Protein AF-A0A6J2KQ66-F1 (afdb_monomer)

Stru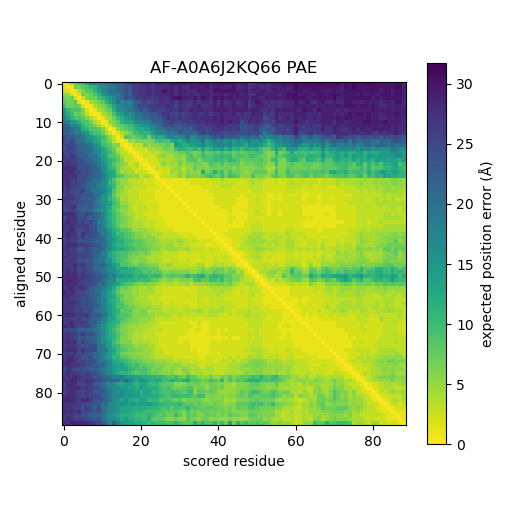cture (mmCIF, N/CA/C/O backbone):
data_AF-A0A6J2KQ66-F1
#
_entry.id   AF-A0A6J2KQ66-F1
#
loop_
_atom_site.group_PDB
_atom_site.id
_atom_site.type_symbol
_atom_site.label_atom_id
_atom_site.label_alt_id
_atom_site.label_comp_id
_atom_site.label_asym_id
_atom_site.label_entity_id
_atom_site.label_seq_id
_atom_site.pdbx_PDB_ins_code
_atom_site.Cartn_x
_atom_site.Cartn_y
_atom_site.Cartn_z
_atom_site.occupancy
_atom_site.B_iso_or_equiv
_atom_site.auth_seq_id
_atom_site.auth_comp_id
_atom_site.auth_asym_id
_atom_site.auth_atom_id
_atom_site.pdbx_PDB_model_num
ATOM 1 N N . MET A 1 1 ? 16.990 -21.565 -67.089 1.00 42.78 1 MET A N 1
ATOM 2 C CA . MET A 1 1 ? 17.338 -20.407 -66.238 1.00 42.78 1 MET A CA 1
ATOM 3 C C . MET A 1 1 ? 16.121 -20.076 -65.390 1.00 42.78 1 MET A C 1
ATOM 5 O O . MET A 1 1 ? 15.155 -19.563 -65.931 1.00 42.78 1 MET A O 1
ATOM 9 N N . ILE A 1 2 ? 16.111 -20.469 -64.115 1.00 51.19 2 ILE A N 1
ATOM 10 C CA . ILE A 1 2 ? 14.983 -20.234 -63.197 1.00 51.19 2 ILE A CA 1
ATOM 11 C C . ILE A 1 2 ? 15.475 -19.229 -62.146 1.00 51.19 2 ILE A C 1
ATOM 13 O O . ILE A 1 2 ? 16.449 -19.546 -61.461 1.00 51.19 2 ILE A O 1
ATOM 17 N N . PRO A 1 3 ? 14.886 -18.026 -62.018 1.00 55.19 3 PRO A N 1
ATOM 18 C CA . PRO A 1 3 ? 15.288 -17.089 -60.983 1.00 55.19 3 PRO A CA 1
ATOM 19 C C . PRO A 1 3 ? 14.673 -17.538 -59.654 1.00 55.19 3 PRO A C 1
ATOM 21 O O . PRO A 1 3 ? 13.465 -17.478 -59.441 1.00 55.19 3 PRO A O 1
ATOM 24 N N . ILE A 1 4 ? 15.525 -18.037 -58.767 1.00 50.91 4 ILE A N 1
ATOM 25 C CA . ILE A 1 4 ? 15.192 -18.373 -57.383 1.00 50.91 4 ILE A CA 1
ATOM 26 C C . ILE A 1 4 ? 15.086 -17.075 -56.577 1.00 50.91 4 ILE A C 1
ATOM 28 O O . ILE A 1 4 ? 16.085 -16.503 -56.146 1.00 50.91 4 ILE A O 1
ATOM 32 N N . CYS A 1 5 ? 13.859 -16.595 -56.381 1.00 60.31 5 CYS A N 1
ATOM 33 C CA . CYS A 1 5 ? 13.557 -15.492 -55.476 1.00 60.31 5 CYS A CA 1
ATOM 34 C C . CYS A 1 5 ? 13.691 -15.995 -54.030 1.00 60.31 5 CYS A C 1
ATOM 36 O O . CYS A 1 5 ? 12.743 -16.548 -53.469 1.00 60.31 5 CYS A O 1
ATOM 38 N N . ILE A 1 6 ? 14.861 -15.820 -53.413 1.00 57.12 6 ILE A N 1
ATOM 39 C CA . ILE A 1 6 ? 15.042 -16.069 -51.978 1.00 57.12 6 ILE A CA 1
ATOM 40 C C . ILE A 1 6 ? 14.286 -14.968 -51.226 1.00 57.12 6 ILE A C 1
ATOM 42 O O . ILE A 1 6 ? 14.783 -13.863 -51.013 1.00 57.12 6 ILE A O 1
ATOM 46 N N . ARG A 1 7 ? 13.032 -15.252 -50.867 1.00 59.94 7 ARG A N 1
ATOM 47 C CA . ARG A 1 7 ? 12.231 -14.408 -49.982 1.00 59.94 7 ARG A CA 1
ATOM 48 C C . ARG A 1 7 ? 12.858 -14.481 -48.592 1.00 59.94 7 ARG A C 1
ATOM 50 O O . ARG A 1 7 ? 12.742 -15.504 -47.924 1.00 59.94 7 ARG A O 1
ATOM 57 N N . ALA A 1 8 ? 13.539 -13.414 -48.180 1.00 63.25 8 ALA A N 1
ATOM 58 C CA . ALA A 1 8 ? 14.062 -13.288 -46.825 1.00 63.25 8 ALA A CA 1
ATOM 59 C C . ALA A 1 8 ? 12.934 -13.534 -45.800 1.00 63.25 8 ALA A C 1
ATOM 61 O O . ALA A 1 8 ? 11.801 -13.080 -46.024 1.00 63.25 8 ALA A O 1
ATOM 62 N N . PRO A 1 9 ? 13.202 -14.248 -44.692 1.00 56.75 9 PRO A N 1
ATOM 63 C CA . PRO A 1 9 ? 12.209 -14.426 -43.647 1.00 56.75 9 PRO A CA 1
ATOM 64 C C . PRO A 1 9 ? 11.841 -13.044 -43.103 1.00 56.75 9 PRO A C 1
ATOM 66 O O . PRO A 1 9 ? 12.714 -12.259 -42.730 1.00 56.75 9 PRO A O 1
ATOM 69 N N . ARG A 1 10 ? 10.541 -12.719 -43.083 1.00 57.03 10 ARG A N 1
ATOM 70 C CA . ARG A 1 10 ? 10.082 -11.536 -42.355 1.00 57.03 10 ARG A CA 1
ATOM 71 C C . ARG A 1 10 ? 10.484 -11.734 -40.899 1.00 57.03 10 ARG A C 1
ATOM 73 O O . ARG A 1 10 ? 10.022 -12.681 -40.269 1.00 57.03 10 ARG A O 1
ATOM 80 N N . SER A 1 11 ? 11.336 -10.848 -40.394 1.00 53.53 11 SER A N 1
ATOM 81 C CA . SER A 1 11 ? 11.611 -10.735 -38.968 1.00 53.53 11 SER A CA 1
ATOM 82 C C . SER A 1 11 ? 10.271 -10.545 -38.255 1.00 53.53 11 SER A C 1
ATOM 84 O O . SER A 1 11 ? 9.630 -9.504 -38.409 1.00 53.53 11 SER A O 1
ATOM 86 N N . ILE A 1 12 ? 9.800 -11.566 -37.533 1.00 59.72 12 ILE A N 1
ATOM 87 C CA . ILE A 1 12 ? 8.694 -11.424 -36.581 1.00 59.72 12 ILE A CA 1
ATOM 88 C C . ILE A 1 12 ? 9.295 -10.766 -35.342 1.00 59.72 12 ILE A C 1
ATOM 90 O O . ILE A 1 12 ? 9.486 -11.380 -34.299 1.00 59.72 12 ILE A O 1
ATOM 94 N N . GLN A 1 13 ? 9.683 -9.508 -35.496 1.00 58.69 13 GLN A N 1
ATOM 95 C CA . GLN A 1 13 ? 10.068 -8.661 -34.388 1.00 58.69 13 GLN A CA 1
ATOM 96 C C . GLN A 1 13 ? 8.787 -7.955 -33.968 1.00 58.69 13 GLN A C 1
ATOM 98 O O . GLN A 1 13 ? 8.447 -6.891 -34.480 1.00 58.69 13 GLN A O 1
ATOM 103 N N . GLY A 1 14 ? 8.008 -8.617 -33.107 1.00 59.88 14 GLY A N 1
ATOM 104 C CA . GLY A 1 14 ? 6.960 -7.922 -32.368 1.00 59.88 14 GLY A CA 1
ATOM 105 C C . GLY A 1 14 ? 7.599 -6.713 -31.691 1.00 59.88 14 GLY A C 1
ATOM 106 O O . GLY A 1 14 ? 8.660 -6.851 -31.077 1.00 59.88 14 GLY A O 1
ATOM 107 N N . SER A 1 15 ? 7.019 -5.527 -31.880 1.00 66.38 15 SER A N 1
ATOM 108 C CA . SER A 1 15 ? 7.587 -4.302 -31.329 1.00 66.38 15 SER A CA 1
ATOM 109 C C . SER A 1 15 ? 7.589 -4.409 -29.806 1.00 66.38 15 SER A C 1
ATOM 111 O O . SER A 1 15 ? 6.552 -4.512 -29.149 1.00 66.38 15 SER A O 1
ATOM 113 N N . THR A 1 16 ? 8.785 -4.401 -29.228 1.00 68.62 16 THR A N 1
ATOM 114 C CA . THR A 1 16 ? 8.998 -4.338 -27.779 1.00 68.62 16 THR A CA 1
ATOM 115 C C . THR A 1 16 ? 8.358 -3.089 -27.166 1.00 68.62 16 THR A C 1
ATOM 117 O O . THR A 1 16 ? 8.058 -3.063 -25.970 1.00 68.62 16 THR A O 1
ATOM 120 N N . ASP A 1 17 ? 8.099 -2.066 -27.980 1.00 68.81 17 ASP A N 1
ATOM 121 C CA . ASP A 1 17 ? 7.503 -0.802 -27.560 1.00 68.81 17 ASP A CA 1
ATOM 122 C C . ASP A 1 17 ? 6.025 -0.969 -27.184 1.00 68.81 17 ASP A C 1
ATOM 124 O O . ASP A 1 17 ? 5.568 -0.352 -26.218 1.00 68.81 17 ASP A O 1
ATOM 128 N N . ASP A 1 18 ? 5.296 -1.855 -27.873 1.00 72.38 18 ASP A N 1
ATOM 129 C CA . ASP A 1 18 ? 3.894 -2.165 -27.573 1.00 72.38 18 ASP A CA 1
ATOM 130 C C . ASP A 1 18 ? 3.756 -2.853 -26.210 1.00 72.38 18 ASP A C 1
ATOM 132 O O . ASP A 1 18 ? 2.956 -2.434 -25.369 1.00 72.38 18 ASP A O 1
ATOM 136 N N . VAL A 1 19 ? 4.610 -3.847 -25.936 1.00 76.62 19 VAL A N 1
ATOM 137 C CA . VAL A 1 19 ? 4.660 -4.540 -24.636 1.00 76.62 19 VAL A CA 1
ATOM 138 C C . VAL A 1 19 ? 4.990 -3.556 -23.514 1.00 76.62 19 VAL A C 1
ATOM 140 O O . VAL A 1 19 ? 4.374 -3.582 -22.445 1.00 76.62 19 VAL A O 1
ATOM 143 N N . THR A 1 20 ? 5.928 -2.643 -23.761 1.00 76.31 20 THR A N 1
ATOM 144 C CA . THR A 1 20 ? 6.350 -1.644 -22.773 1.00 76.31 20 THR A CA 1
ATOM 145 C C . THR A 1 20 ? 5.239 -0.627 -22.494 1.00 76.31 20 THR A C 1
ATOM 147 O O . THR A 1 20 ? 4.980 -0.295 -21.333 1.00 76.31 20 THR A O 1
ATOM 150 N N . ARG A 1 21 ? 4.517 -0.170 -23.528 1.00 77.25 21 ARG A N 1
ATOM 151 C CA . ARG A 1 21 ? 3.335 0.698 -23.378 1.00 77.25 21 ARG A CA 1
ATOM 152 C C . ARG A 1 21 ? 2.214 0.012 -22.612 1.00 77.25 21 ARG A C 1
ATOM 154 O O . ARG A 1 21 ? 1.659 0.613 -21.692 1.00 77.25 21 ARG A O 1
ATOM 161 N N . GLN A 1 22 ? 1.905 -1.234 -22.957 1.00 80.19 22 GLN A N 1
ATOM 162 C CA . GLN A 1 22 ? 0.861 -2.000 -22.285 1.00 80.19 22 GLN A CA 1
ATOM 163 C C . GLN A 1 22 ? 1.210 -2.231 -20.810 1.00 80.19 22 GLN A C 1
ATOM 165 O O . GLN A 1 22 ? 0.372 -2.024 -19.936 1.00 80.19 22 GLN A O 1
ATOM 170 N N . THR A 1 23 ? 2.471 -2.551 -20.514 1.00 77.00 23 THR A N 1
ATOM 171 C CA . THR A 1 23 ? 2.964 -2.687 -19.136 1.00 77.00 23 THR A CA 1
ATOM 172 C C . THR A 1 23 ? 2.816 -1.378 -18.361 1.00 77.00 23 THR A C 1
ATOM 174 O O . THR A 1 23 ? 2.307 -1.376 -17.242 1.00 77.00 23 THR A O 1
ATOM 177 N N . ARG A 1 24 ? 3.187 -0.240 -18.963 1.00 77.88 24 ARG A N 1
ATOM 178 C CA . ARG A 1 24 ? 3.030 1.083 -18.338 1.00 77.88 24 ARG A CA 1
ATOM 179 C C . ARG A 1 24 ? 1.563 1.418 -18.055 1.00 77.88 24 ARG A C 1
ATOM 181 O O . ARG A 1 24 ? 1.268 1.943 -16.986 1.00 77.88 24 ARG A O 1
ATOM 188 N N . SER A 1 25 ? 0.658 1.068 -18.968 1.00 86.00 25 SER A N 1
ATOM 189 C CA . SER A 1 25 ? -0.789 1.247 -18.795 1.00 86.00 25 SER A CA 1
ATOM 190 C C . SER A 1 25 ? -1.343 0.401 -17.644 1.00 86.00 25 SER A C 1
ATOM 192 O O . SER A 1 25 ? -2.077 0.915 -16.804 1.00 86.00 25 SER A O 1
ATOM 194 N N . ILE A 1 26 ? -0.930 -0.864 -17.535 1.00 90.12 26 ILE A N 1
ATOM 195 C CA . ILE A 1 26 ? -1.339 -1.751 -16.437 1.00 90.12 26 ILE A CA 1
ATOM 196 C C . ILE A 1 26 ? -0.861 -1.207 -15.083 1.00 90.12 26 ILE A C 1
ATOM 198 O O . ILE A 1 26 ? -1.625 -1.183 -14.118 1.00 90.12 26 ILE A O 1
ATOM 202 N N . LEU A 1 27 ? 0.385 -0.727 -15.009 1.00 90.56 27 LEU A N 1
ATOM 203 C CA . LEU A 1 27 ? 0.924 -0.127 -13.787 1.00 90.56 27 LEU A CA 1
ATOM 204 C C . LEU A 1 27 ? 0.142 1.119 -13.361 1.00 90.56 27 LEU A C 1
ATOM 206 O O . LEU A 1 27 ? -0.095 1.296 -12.167 1.00 90.56 27 LEU A O 1
ATOM 210 N N . GLN A 1 28 ? -0.283 1.958 -14.310 1.00 91.44 28 GLN A N 1
ATOM 211 C CA . GLN A 1 28 ? -1.132 3.116 -14.019 1.00 91.44 28 GLN A CA 1
ATOM 212 C C . GLN A 1 28 ? -2.484 2.687 -13.447 1.00 91.44 28 GLN A C 1
ATOM 214 O O . GLN A 1 28 ? -2.858 3.171 -12.385 1.00 91.44 28 GLN A O 1
ATOM 219 N N . ILE A 1 29 ? -3.150 1.703 -14.061 1.00 93.81 29 ILE A N 1
ATOM 220 C CA . ILE A 1 29 ? -4.444 1.190 -13.581 1.00 93.81 29 ILE A CA 1
ATOM 221 C C . ILE A 1 29 ? -4.344 0.708 -12.129 1.00 93.81 29 ILE A C 1
ATOM 223 O O . ILE A 1 29 ? -5.158 1.094 -11.292 1.00 93.81 29 ILE A O 1
ATOM 227 N N . TYR A 1 30 ? -3.334 -0.104 -11.804 1.00 95.31 30 TYR A N 1
ATOM 228 C CA . TYR A 1 30 ? -3.159 -0.589 -10.433 1.00 95.31 30 TYR A CA 1
ATOM 229 C C . TYR A 1 30 ? -2.762 0.516 -9.452 1.00 95.31 30 TYR A C 1
ATOM 231 O O . TYR A 1 30 ? -3.148 0.464 -8.285 1.00 95.31 30 TYR A O 1
ATOM 239 N N . THR A 1 31 ? -2.015 1.519 -9.912 1.00 95.31 31 THR A N 1
ATOM 240 C CA . THR A 1 31 ? -1.638 2.674 -9.090 1.00 95.31 31 THR A CA 1
ATOM 241 C C . THR A 1 31 ? -2.864 3.516 -8.746 1.00 95.31 31 THR A C 1
ATOM 243 O O . THR A 1 31 ? -3.075 3.844 -7.578 1.00 95.31 31 THR A O 1
ATOM 246 N N . ASP A 1 32 ? -3.709 3.807 -9.732 1.00 95.69 32 ASP A N 1
ATOM 247 C CA . ASP A 1 32 ? -4.933 4.587 -9.548 1.00 95.69 32 ASP A CA 1
ATOM 248 C C . ASP A 1 32 ? -5.948 3.828 -8.687 1.00 95.69 32 ASP A C 1
ATOM 250 O O . ASP A 1 32 ? -6.522 4.390 -7.752 1.00 95.69 32 ASP A O 1
ATOM 254 N N . TRP A 1 33 ? -6.100 2.522 -8.928 1.00 96.81 33 TRP A N 1
ATOM 255 C CA . TRP A 1 33 ? -6.934 1.645 -8.107 1.00 96.81 33 TRP A CA 1
ATOM 256 C C . TRP A 1 33 ? -6.476 1.629 -6.643 1.00 96.81 33 TRP A C 1
ATOM 258 O O . TRP A 1 33 ? -7.291 1.799 -5.736 1.00 96.81 33 TRP A O 1
ATOM 268 N N . ALA A 1 34 ? -5.170 1.490 -6.392 1.00 96.94 34 ALA A N 1
ATOM 269 C CA . ALA A 1 34 ? -4.629 1.529 -5.037 1.00 96.94 34 ALA A CA 1
ATOM 270 C C . ALA A 1 34 ? -4.873 2.892 -4.375 1.00 96.94 34 ALA A C 1
ATOM 272 O O . ALA A 1 34 ? -5.335 2.947 -3.234 1.00 96.94 34 ALA A O 1
ATOM 273 N N . ASN A 1 35 ? -4.619 3.994 -5.088 1.00 96.56 35 ASN A N 1
ATOM 274 C CA . ASN A 1 35 ? -4.825 5.344 -4.564 1.00 96.56 35 ASN A CA 1
ATOM 275 C C . ASN A 1 35 ? -6.293 5.615 -4.200 1.00 96.56 35 ASN A C 1
ATOM 277 O O . ASN A 1 35 ? -6.546 6.165 -3.128 1.00 96.56 35 ASN A O 1
ATOM 281 N N . HIS A 1 36 ? -7.252 5.140 -5.001 1.00 96.94 36 HIS A N 1
ATOM 282 C CA . HIS A 1 36 ? -8.679 5.230 -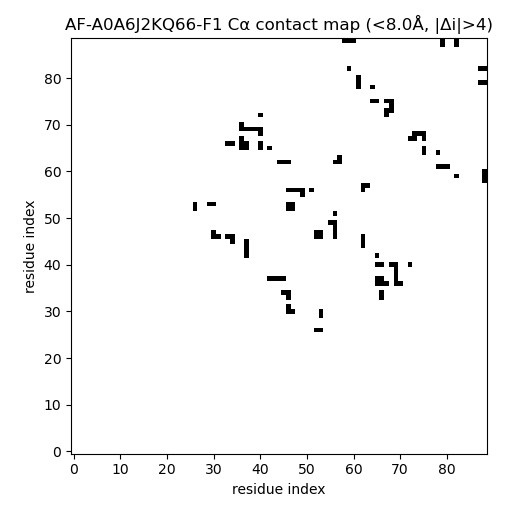4.679 1.00 96.94 36 HIS A CA 1
ATOM 283 C C . HIS A 1 36 ? -9.009 4.620 -3.303 1.00 96.94 36 HIS A C 1
ATOM 285 O O . HIS A 1 36 ? -9.679 5.239 -2.470 1.00 96.94 36 HIS A O 1
ATOM 291 N N . TYR A 1 37 ? -8.502 3.417 -3.020 1.00 96.94 37 TYR A N 1
ATOM 292 C CA . TYR A 1 37 ? -8.756 2.756 -1.737 1.00 96.94 37 TYR A CA 1
ATOM 293 C C . TYR A 1 37 ? -7.926 3.325 -0.584 1.00 96.94 37 TYR A C 1
ATOM 295 O O . TYR A 1 37 ? -8.412 3.362 0.547 1.00 96.94 37 TYR A O 1
ATOM 303 N N . LEU A 1 38 ? -6.721 3.837 -0.847 1.00 95.62 38 LEU A N 1
ATOM 304 C CA . LEU A 1 38 ? -5.918 4.545 0.155 1.00 95.62 38 LEU A CA 1
ATOM 305 C C . LEU A 1 38 ? -6.604 5.832 0.631 1.00 95.62 38 LEU A C 1
ATOM 307 O O . LEU A 1 38 ? -6.572 6.136 1.826 1.00 95.62 38 LEU A O 1
ATOM 311 N N . GLU A 1 39 ? -7.262 6.568 -0.266 1.00 94.81 39 GLU A N 1
ATOM 312 C CA . GLU A 1 39 ? -8.078 7.735 0.090 1.00 94.81 39 GLU A CA 1
ATOM 313 C C . GLU A 1 39 ? -9.278 7.341 0.948 1.00 94.81 39 GLU A C 1
ATOM 315 O O . GLU A 1 39 ? -9.507 7.932 2.008 1.00 94.81 39 GLU A O 1
ATOM 320 N N . ARG A 1 40 ? -9.989 6.279 0.551 1.00 92.56 40 ARG A N 1
ATOM 321 C CA . ARG A 1 40 ? -11.111 5.720 1.316 1.00 92.56 40 ARG A CA 1
ATOM 322 C C . ARG A 1 40 ? -10.692 5.271 2.721 1.00 92.56 40 ARG A C 1
ATOM 324 O O . ARG A 1 40 ? -11.415 5.529 3.682 1.00 92.56 40 ARG A O 1
ATOM 331 N N . ALA A 1 41 ? -9.514 4.663 2.860 1.00 91.44 41 ALA A N 1
ATOM 332 C CA . ALA A 1 41 ? -8.932 4.257 4.142 1.00 91.44 41 ALA A CA 1
ATOM 333 C C . ALA A 1 41 ? -8.374 5.430 4.974 1.00 9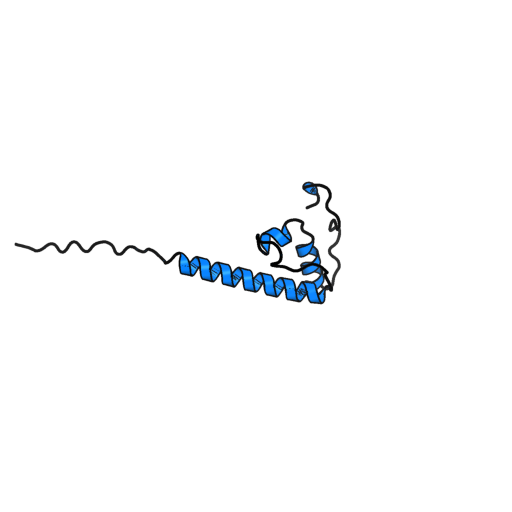1.44 41 ALA A C 1
ATOM 335 O O . ALA A 1 41 ? -7.919 5.221 6.100 1.00 91.44 41 ALA A O 1
ATOM 336 N N . ARG A 1 42 ? -8.376 6.661 4.434 1.00 90.50 42 ARG A N 1
ATOM 337 C CA . ARG A 1 42 ? -7.693 7.839 4.999 1.00 90.50 42 ARG A CA 1
ATOM 338 C C . ARG A 1 42 ? -6.205 7.583 5.272 1.00 90.50 42 ARG A C 1
ATOM 340 O O . ARG A 1 42 ? -5.638 8.115 6.230 1.00 90.50 42 ARG A O 1
ATOM 347 N N . SER A 1 43 ? -5.564 6.762 4.437 1.00 90.75 43 SER A N 1
ATOM 348 C CA . SER A 1 43 ? -4.134 6.490 4.550 1.00 90.75 43 SER A CA 1
ATOM 349 C C . SER A 1 43 ? -3.321 7.739 4.210 1.00 90.75 43 SER A C 1
ATOM 351 O O . SER A 1 43 ? -3.664 8.525 3.321 1.00 90.75 43 SER A O 1
ATOM 353 N N . ARG A 1 44 ? -2.201 7.902 4.919 1.00 8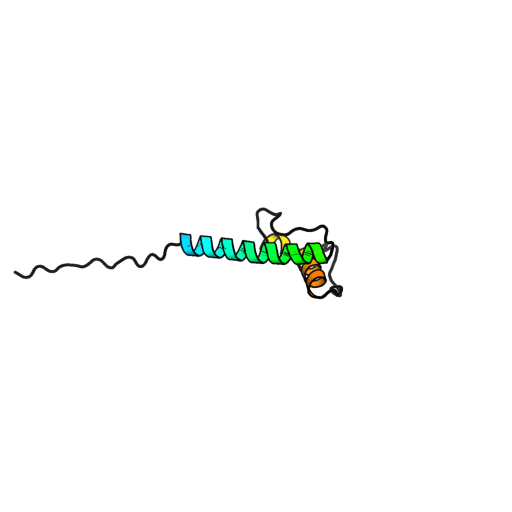8.75 44 ARG A N 1
ATOM 354 C CA . ARG A 1 44 ? -1.183 8.923 4.628 1.00 88.75 44 ARG A CA 1
ATOM 355 C C . ARG A 1 44 ? -0.249 8.507 3.486 1.00 88.75 44 ARG A C 1
ATOM 357 O O . ARG A 1 44 ? 0.532 9.332 3.027 1.00 88.75 44 ARG A O 1
ATOM 364 N N . ARG A 1 45 ? -0.295 7.240 3.056 1.00 90.69 45 ARG A N 1
ATOM 365 C CA . ARG A 1 45 ? 0.538 6.697 1.976 1.00 90.69 45 ARG A CA 1
ATOM 366 C C . ARG A 1 45 ? -0.114 6.931 0.616 1.00 90.69 45 ARG A C 1
ATOM 368 O O . ARG A 1 45 ? -1.336 7.048 0.516 1.00 90.69 45 ARG A O 1
ATOM 375 N N . ARG A 1 46 ? 0.709 6.992 -0.431 1.00 92.56 46 ARG A N 1
ATOM 376 C CA . ARG A 1 46 ? 0.281 7.089 -1.831 1.00 92.56 46 ARG A CA 1
ATOM 377 C C . ARG A 1 46 ? 1.131 6.167 -2.694 1.00 92.56 46 ARG A C 1
ATOM 379 O O . ARG A 1 46 ? 2.346 6.095 -2.503 1.00 92.56 46 ARG A O 1
ATOM 386 N N . ALA A 1 47 ? 0.473 5.475 -3.615 1.00 91.44 47 ALA A N 1
ATOM 387 C CA . ALA A 1 47 ? 1.122 4.638 -4.610 1.00 91.44 47 ALA A CA 1
ATOM 388 C C . ALA A 1 47 ? 1.671 5.494 -5.761 1.00 91.44 47 ALA A C 1
ATOM 390 O O . ALA A 1 47 ? 1.093 6.526 -6.105 1.00 91.44 47 ALA A O 1
ATOM 391 N N . GLY A 1 48 ? 2.772 5.049 -6.362 1.00 88.12 48 GLY A N 1
ATOM 392 C CA . GLY A 1 48 ? 3.492 5.745 -7.426 1.00 88.12 48 GLY A CA 1
ATOM 393 C C . GLY A 1 48 ? 4.450 6.830 -6.928 1.00 88.12 48 GLY A C 1
ATOM 394 O O . GLY A 1 48 ? 4.896 7.648 -7.728 1.00 88.12 48 GLY A O 1
ATOM 395 N N . THR A 1 49 ? 4.759 6.873 -5.626 1.00 79.56 49 THR A N 1
ATOM 396 C CA . THR A 1 49 ? 5.610 7.931 -5.048 1.00 79.56 49 THR A CA 1
ATOM 397 C C . THR A 1 49 ? 7.094 7.596 -5.083 1.00 79.56 49 THR A C 1
ATOM 399 O O . THR A 1 49 ? 7.920 8.505 -5.174 1.00 79.56 49 THR A O 1
ATOM 402 N N . THR A 1 50 ? 7.462 6.312 -5.046 1.00 75.06 50 THR A N 1
ATOM 403 C CA . THR A 1 50 ? 8.861 5.915 -5.214 1.00 75.06 50 THR A CA 1
ATOM 404 C C . THR A 1 50 ? 9.191 5.716 -6.690 1.00 75.06 50 THR A C 1
ATOM 406 O O . THR A 1 50 ? 8.391 5.205 -7.472 1.00 75.06 50 THR A O 1
ATOM 409 N N . GLY A 1 51 ? 10.423 6.049 -7.087 1.00 70.94 51 GLY A N 1
ATOM 410 C CA . GLY A 1 51 ? 10.908 5.815 -8.455 1.00 70.94 51 GLY A CA 1
ATOM 411 C C . GLY A 1 51 ? 10.928 4.337 -8.885 1.00 70.94 51 GLY A C 1
ATOM 412 O O . GLY A 1 51 ? 11.207 4.053 -10.043 1.00 70.94 51 GLY A O 1
ATOM 413 N N . GLY A 1 52 ? 10.635 3.396 -7.974 1.00 78.00 52 GLY A N 1
ATOM 414 C CA . GLY A 1 52 ? 10.461 1.970 -8.274 1.00 78.00 52 GLY A CA 1
ATOM 415 C C . GLY A 1 52 ? 9.015 1.553 -8.565 1.00 78.00 52 GLY A C 1
ATOM 416 O O . GLY A 1 52 ? 8.774 0.377 -8.830 1.00 78.00 52 GLY A O 1
ATOM 417 N N . GLY A 1 53 ? 8.065 2.491 -8.512 1.00 85.38 53 GLY A N 1
ATOM 418 C CA . GLY A 1 53 ? 6.651 2.250 -8.776 1.00 85.38 53 GLY A CA 1
ATOM 419 C C . GLY A 1 53 ?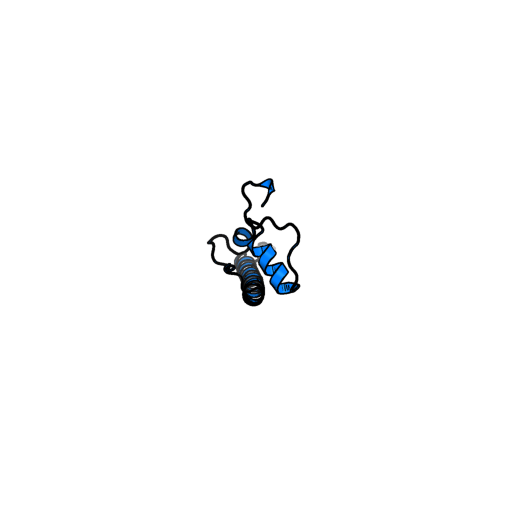 5.946 1.427 -7.696 1.00 85.38 53 GLY A C 1
ATOM 420 O O . GLY A 1 53 ? 6.498 1.121 -6.637 1.00 85.38 53 GLY A O 1
ATOM 421 N N . LEU A 1 54 ? 4.707 1.034 -8.003 1.00 89.19 54 LEU A N 1
ATOM 422 C CA . LEU A 1 54 ? 3.792 0.368 -7.071 1.00 89.19 54 LEU A CA 1
ATOM 423 C C . LEU A 1 54 ? 4.399 -0.868 -6.385 1.00 89.19 54 LEU A C 1
ATOM 425 O O . LEU A 1 54 ? 4.192 -1.070 -5.193 1.00 89.19 54 LEU A O 1
ATOM 429 N N . ALA A 1 55 ? 5.177 -1.678 -7.109 1.00 90.00 55 ALA A N 1
ATOM 430 C CA . ALA A 1 55 ? 5.810 -2.873 -6.547 1.00 90.00 55 ALA A CA 1
ATOM 431 C C . ALA A 1 55 ? 6.751 -2.536 -5.380 1.00 90.00 55 ALA A C 1
ATOM 433 O O . ALA A 1 55 ? 6.766 -3.235 -4.369 1.00 90.00 55 ALA A O 1
ATOM 434 N N . ARG A 1 56 ? 7.508 -1.441 -5.501 1.00 90.69 56 ARG A N 1
ATOM 435 C CA . ARG A 1 56 ? 8.418 -0.986 -4.450 1.00 90.69 56 ARG A CA 1
ATOM 436 C C . ARG A 1 56 ? 7.672 -0.317 -3.304 1.00 90.69 56 ARG A C 1
ATOM 438 O O . ARG A 1 56 ? 8.052 -0.515 -2.155 1.00 90.69 56 ARG A O 1
ATOM 445 N N . ASP A 1 57 ? 6.600 0.409 -3.604 1.00 91.75 57 ASP A N 1
ATOM 446 C CA . ASP A 1 57 ? 5.748 1.009 -2.573 1.00 91.75 57 ASP A CA 1
ATOM 447 C C . ASP A 1 57 ? 5.058 -0.051 -1.692 1.00 91.75 57 ASP A C 1
ATOM 449 O O . ASP A 1 57 ? 4.755 0.214 -0.530 1.00 91.75 57 ASP A O 1
ATOM 453 N N . CYS A 1 58 ? 4.839 -1.259 -2.224 1.00 91.38 58 CYS A N 1
ATOM 454 C CA . CYS A 1 58 ? 4.279 -2.402 -1.500 1.00 91.38 58 CYS A CA 1
ATOM 455 C C . CYS A 1 58 ? 5.318 -3.254 -0.750 1.00 91.38 58 CYS A C 1
ATOM 457 O O . CYS A 1 58 ? 4.925 -4.182 -0.047 1.00 91.38 58 CYS A O 1
ATOM 459 N N . ALA A 1 59 ? 6.619 -2.982 -0.889 1.00 89.94 59 ALA A N 1
ATOM 460 C CA . ALA A 1 59 ? 7.673 -3.888 -0.421 1.00 89.94 59 ALA A CA 1
ATOM 461 C C . ALA A 1 59 ? 7.750 -4.043 1.109 1.00 89.94 59 ALA A C 1
ATOM 463 O O . ALA A 1 59 ? 8.289 -5.034 1.584 1.00 89.94 59 ALA A O 1
ATOM 464 N N . ASP A 1 60 ? 7.239 -3.072 1.873 1.00 87.38 60 ASP A N 1
ATOM 465 C CA . ASP A 1 60 ? 7.169 -3.120 3.341 1.00 87.38 60 ASP A CA 1
ATOM 466 C C . ASP A 1 60 ? 5.839 -3.691 3.871 1.00 87.38 60 ASP A C 1
ATOM 468 O O . ASP A 1 60 ? 5.609 -3.682 5.080 1.00 87.38 60 ASP A O 1
ATOM 472 N N . GLY A 1 61 ? 4.929 -4.089 2.974 1.00 90.38 61 GLY A N 1
ATOM 473 C CA . GLY A 1 61 ? 3.595 -4.601 3.296 1.00 90.38 61 GLY A CA 1
ATOM 474 C C . GLY A 1 61 ? 2.616 -3.561 3.860 1.00 90.38 61 GLY A C 1
ATOM 475 O O . GLY A 1 61 ? 1.416 -3.829 3.960 1.00 90.38 61 GLY A O 1
ATOM 476 N N . LEU A 1 62 ? 3.067 -2.349 4.195 1.00 91.88 62 LEU A N 1
ATOM 477 C CA . LEU A 1 62 ? 2.253 -1.348 4.885 1.00 91.88 62 LEU A CA 1
ATOM 478 C C . LEU A 1 62 ? 1.276 -0.649 3.947 1.00 91.88 62 LEU A C 1
ATOM 480 O O . LEU A 1 62 ? 0.123 -0.431 4.320 1.00 91.88 62 LEU A O 1
ATOM 484 N N . LEU A 1 63 ? 1.721 -0.311 2.733 1.00 93.62 63 LEU A N 1
ATOM 485 C CA . LEU A 1 63 ? 0.820 0.236 1.719 1.00 93.62 63 LEU A CA 1
ATOM 486 C C . LEU A 1 63 ? -0.248 -0.793 1.332 1.00 93.62 63 LEU A C 1
ATOM 488 O O . LEU A 1 63 ? -1.424 -0.448 1.241 1.00 93.62 63 LEU A O 1
ATOM 492 N N . LEU A 1 64 ? 0.147 -2.062 1.183 1.00 93.81 64 LEU A N 1
ATOM 493 C CA . LEU A 1 64 ? -0.775 -3.153 0.876 1.00 93.81 64 LEU A CA 1
ATOM 494 C C . LEU A 1 64 ? -1.818 -3.342 1.985 1.00 93.81 64 LEU A C 1
ATOM 496 O O . LEU A 1 64 ? -3.003 -3.488 1.690 1.00 93.81 64 LEU A O 1
ATOM 500 N N . ALA A 1 65 ? -1.401 -3.287 3.253 1.00 94.25 65 ALA A N 1
ATOM 501 C CA . ALA A 1 65 ? -2.325 -3.364 4.377 1.00 94.25 65 ALA A CA 1
ATOM 502 C C . ALA A 1 65 ? -3.369 -2.239 4.322 1.00 94.25 65 ALA A C 1
ATOM 504 O O . ALA A 1 65 ? -4.559 -2.517 4.415 1.00 94.25 65 ALA A O 1
ATOM 505 N N . ASP A 1 66 ? -2.955 -0.988 4.103 1.00 94.44 66 ASP A N 1
ATOM 506 C CA . ASP A 1 66 ? -3.885 0.145 4.022 1.00 94.44 66 ASP A CA 1
ATOM 507 C C . ASP A 1 66 ? -4.857 0.032 2.832 1.00 94.44 66 ASP A C 1
ATOM 509 O O . ASP A 1 66 ? -6.036 0.365 2.968 1.00 94.44 66 ASP A O 1
ATOM 513 N N . VAL A 1 67 ? -4.396 -0.480 1.684 1.00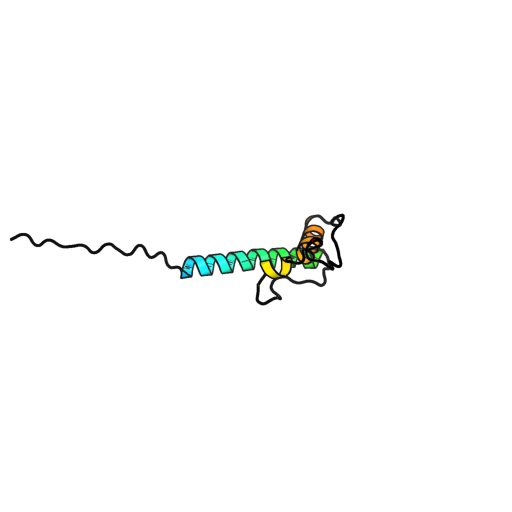 96.12 67 VAL A N 1
ATOM 514 C CA . VAL A 1 67 ? -5.263 -0.775 0.530 1.00 96.12 67 VAL A CA 1
ATOM 515 C C . VAL A 1 67 ? -6.315 -1.824 0.899 1.00 96.12 67 VAL A C 1
ATOM 517 O O . VAL A 1 67 ? -7.498 -1.614 0.639 1.00 96.12 67 VAL A O 1
ATOM 520 N N . LEU A 1 68 ? -5.921 -2.922 1.553 1.00 94.88 68 LEU A N 1
ATOM 521 C CA . LEU A 1 68 ? -6.852 -3.964 2.005 1.00 94.88 68 LEU A CA 1
ATOM 522 C C . LEU A 1 68 ? -7.890 -3.422 2.995 1.00 94.88 68 LEU A C 1
ATOM 524 O O . LEU A 1 68 ? -9.063 -3.791 2.907 1.00 94.88 68 LEU A O 1
ATOM 528 N N . GLU A 1 69 ? -7.496 -2.520 3.899 1.00 94.44 69 GLU A N 1
ATOM 529 C CA . GLU A 1 69 ? -8.444 -1.850 4.800 1.00 94.44 69 GLU A CA 1
ATOM 530 C C . GLU A 1 69 ? -9.428 -0.962 4.034 1.00 94.44 69 GLU A C 1
ATOM 532 O O . GLU A 1 69 ? -10.616 -0.945 4.353 1.00 94.44 69 GLU A O 1
ATOM 537 N N . GLY A 1 70 ? -8.968 -0.263 2.994 1.00 95.00 70 GLY A N 1
ATOM 538 C CA . GLY A 1 70 ? -9.833 0.529 2.120 1.00 95.00 70 GLY A CA 1
ATOM 539 C C . GLY A 1 70 ? -10.839 -0.323 1.345 1.00 95.00 70 GLY A C 1
ATOM 540 O O . GLY A 1 70 ? -12.009 0.054 1.242 1.00 95.00 70 GLY A O 1
ATOM 541 N N . VAL A 1 71 ? -10.393 -1.473 0.827 1.00 96.25 71 VAL A N 1
ATOM 542 C CA . VAL A 1 71 ? -11.211 -2.412 0.039 1.00 96.25 71 VAL A CA 1
ATOM 543 C C . VAL A 1 71 ? -12.259 -3.100 0.905 1.00 96.25 71 VAL A C 1
ATOM 545 O O . VAL A 1 71 ? -13.433 -3.140 0.547 1.00 96.25 71 VAL A O 1
ATOM 548 N N . THR A 1 72 ? -11.840 -3.643 2.046 1.00 94.38 72 THR A N 1
ATOM 549 C CA . THR A 1 72 ? -12.708 -4.463 2.903 1.00 94.38 72 THR A CA 1
ATOM 550 C C . THR A 1 72 ? -13.504 -3.639 3.911 1.00 94.38 72 THR A C 1
ATOM 552 O O . THR A 1 72 ? -14.513 -4.111 4.425 1.00 94.38 72 THR A O 1
ATOM 555 N N . GLY A 1 73 ? -13.052 -2.423 4.232 1.00 92.00 73 GLY A N 1
ATOM 556 C CA . GLY A 1 73 ? -13.560 -1.649 5.365 1.00 92.00 73 GLY A CA 1
ATOM 557 C C . GLY A 1 73 ? -13.190 -2.242 6.732 1.00 92.00 73 GLY A C 1
ATOM 558 O O . GLY A 1 73 ? -13.649 -1.738 7.755 1.00 92.00 73 GLY A O 1
ATOM 559 N N . LEU A 1 74 ? -12.374 -3.300 6.768 1.00 91.94 74 LEU A N 1
ATOM 560 C CA . LEU A 1 74 ? -11.961 -4.007 7.977 1.00 91.94 74 LEU A CA 1
ATOM 561 C C . LEU A 1 74 ? -10.483 -3.757 8.258 1.00 91.94 74 LEU A C 1
ATOM 563 O O . LEU A 1 74 ? -9.695 -3.522 7.349 1.00 91.94 74 LEU A O 1
ATOM 567 N N . LYS A 1 75 ? -10.084 -3.840 9.529 1.00 89.38 75 LYS A N 1
ATOM 568 C CA . LYS A 1 75 ? -8.669 -3.759 9.904 1.00 89.38 75 LYS A CA 1
ATOM 569 C C . LYS A 1 75 ? -7.937 -5.043 9.535 1.00 89.38 75 LYS A C 1
ATOM 571 O O . LYS A 1 75 ? -8.424 -6.125 9.851 1.00 89.38 75 LYS A O 1
ATOM 576 N N . VAL A 1 76 ? -6.750 -4.920 8.934 1.00 87.88 76 VAL A N 1
ATOM 577 C CA . VAL A 1 76 ? -5.904 -6.082 8.620 1.00 87.88 76 VAL A CA 1
ATOM 578 C C . VAL A 1 76 ? -5.323 -6.631 9.929 1.00 87.88 76 VAL A C 1
ATOM 580 O O . VAL A 1 76 ? -4.532 -5.940 10.584 1.00 87.88 76 VAL A O 1
ATOM 583 N N . PRO A 1 77 ? -5.690 -7.856 10.351 1.00 83.75 77 PRO A N 1
ATOM 584 C CA . PRO A 1 77 ? -5.197 -8.424 11.597 1.00 83.75 77 PRO A CA 1
ATOM 585 C C . PRO A 1 77 ? -3.695 -8.697 11.514 1.00 83.75 77 PRO A C 1
ATOM 587 O O . PRO A 1 77 ? -3.191 -9.109 10.474 1.00 83.75 77 PRO A O 1
ATOM 5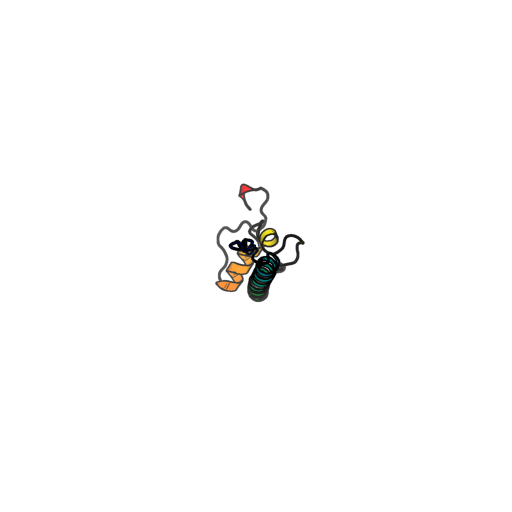90 N N . ARG A 1 78 ? -2.984 -8.523 12.634 1.00 80.00 78 ARG A N 1
ATOM 591 C CA . ARG A 1 78 ? -1.554 -8.872 12.786 1.00 80.00 78 ARG A CA 1
ATOM 592 C C . ARG A 1 78 ? -0.587 -8.170 11.819 1.00 80.00 78 ARG A C 1
ATOM 594 O O . ARG A 1 78 ? 0.585 -8.527 11.794 1.00 80.00 78 ARG A O 1
ATOM 601 N N . ALA A 1 79 ? -1.021 -7.147 11.083 1.00 82.38 79 ALA A N 1
ATOM 602 C CA . ALA A 1 79 ? -0.115 -6.348 10.267 1.00 82.38 79 ALA A CA 1
ATOM 603 C C . ALA A 1 79 ? 0.904 -5.616 11.159 1.00 82.38 79 ALA A C 1
ATOM 605 O O . ALA A 1 79 ? 0.535 -4.821 12.034 1.00 82.38 79 ALA A O 1
ATOM 606 N N . HIS A 1 80 ? 2.195 -5.851 10.927 1.00 83.56 80 HIS A N 1
ATOM 607 C CA . HIS A 1 80 ? 3.263 -5.135 11.614 1.00 83.56 80 HIS A CA 1
ATOM 608 C C . HIS A 1 80 ? 3.314 -3.689 11.125 1.00 83.56 80 HIS A C 1
ATOM 610 O O . HIS A 1 80 ? 4.004 -3.379 10.171 1.00 83.56 80 HIS A O 1
ATOM 616 N N . ARG A 1 81 ? 2.629 -2.765 11.811 1.00 84.94 81 ARG A N 1
ATOM 617 C CA . ARG A 1 81 ? 2.569 -1.333 11.432 1.00 84.94 81 ARG A CA 1
ATOM 618 C C . ARG A 1 81 ? 3.918 -0.595 11.474 1.00 84.94 81 ARG A C 1
ATOM 620 O O . ARG A 1 81 ? 4.008 0.543 11.017 1.00 84.94 81 ARG A O 1
ATOM 627 N N . LYS A 1 82 ? 4.940 -1.219 12.062 1.00 84.25 82 LYS A N 1
ATOM 628 C CA . LYS A 1 82 ? 6.327 -0.745 12.139 1.00 84.25 82 LYS A CA 1
ATOM 629 C C . LYS A 1 82 ? 7.267 -1.953 12.002 1.00 84.25 82 LYS A C 1
ATOM 631 O O . LYS A 1 82 ? 7.753 -2.432 13.030 1.00 84.25 82 LYS A O 1
ATOM 636 N N . PRO A 1 83 ? 7.471 -2.485 10.787 1.00 83.31 83 PRO A N 1
ATOM 637 C CA . PRO A 1 83 ? 8.397 -3.587 10.573 1.00 83.31 83 PRO A CA 1
ATOM 638 C C . PRO A 1 83 ? 9.817 -3.112 10.905 1.00 83.31 83 PRO A C 1
ATOM 640 O O . PRO A 1 83 ? 10.232 -2.026 10.501 1.00 83.31 83 PRO A O 1
ATOM 643 N N . ARG A 1 84 ? 10.536 -3.881 11.726 1.00 86.62 84 ARG A N 1
ATOM 644 C CA . ARG A 1 84 ? 11.898 -3.574 12.202 1.00 86.62 84 ARG A CA 1
ATOM 645 C C . ARG A 1 84 ? 12.946 -4.526 11.645 1.00 86.62 84 ARG A C 1
ATOM 647 O O . ARG A 1 84 ? 14.133 -4.227 11.723 1.00 86.62 84 ARG A O 1
ATOM 654 N N . ASN A 1 85 ? 12.522 -5.671 11.123 1.00 87.88 85 ASN A N 1
ATOM 655 C CA . ASN A 1 85 ? 13.393 -6.647 10.493 1.00 87.88 85 ASN A CA 1
ATOM 656 C C . ASN A 1 85 ? 12.747 -7.177 9.197 1.00 87.88 85 ASN A C 1
ATOM 658 O O . ASN A 1 85 ? 11.535 -7.036 9.021 1.00 87.88 85 ASN A O 1
ATOM 662 N N . PRO A 1 86 ? 13.526 -7.807 8.300 1.00 85.19 86 PRO A N 1
ATOM 663 C CA . PRO A 1 86 ? 13.000 -8.342 7.042 1.00 85.19 86 PRO A CA 1
ATOM 664 C C . PRO A 1 86 ? 11.940 -9.437 7.211 1.00 85.19 86 PRO A C 1
ATOM 666 O O . PRO A 1 86 ? 11.171 -9.680 6.298 1.00 85.19 86 PRO A O 1
ATOM 669 N N . GLN A 1 87 ? 11.889 -10.101 8.370 1.00 87.06 87 GLN A N 1
ATOM 670 C CA . GLN A 1 87 ? 10.882 -11.127 8.671 1.00 87.06 87 GLN A CA 1
ATOM 671 C C . GLN A 1 87 ? 9.503 -10.524 8.990 1.00 87.06 87 GLN A C 1
ATOM 673 O O . GLN A 1 87 ? 8.515 -11.249 9.030 1.00 87.06 87 GLN A O 1
ATOM 678 N N . GLN A 1 88 ? 9.447 -9.220 9.279 1.00 83.38 88 GLN A N 1
ATOM 679 C CA . GLN A 1 88 ? 8.229 -8.470 9.595 1.00 83.38 88 GLN A CA 1
ATOM 680 C C . GLN A 1 88 ? 7.677 -7.684 8.401 1.00 83.38 88 GLN A C 1
ATOM 682 O O . GLN A 1 88 ? 6.624 -7.062 8.554 1.00 83.38 88 GLN A O 1
ATOM 687 N N . MET A 1 89 ? 8.416 -7.651 7.288 1.00 79.81 89 MET A N 1
ATOM 688 C CA . MET A 1 89 ? 8.019 -7.009 6.032 1.00 79.81 89 MET A CA 1
ATOM 689 C C . MET A 1 89 ? 7.144 -7.942 5.199 1.00 79.81 89 MET A C 1
ATOM 691 O O . MET A 1 89 ? 7.375 -9.171 5.258 1.00 79.81 89 MET A O 1
#

Foldseek 3Di:
DDDDPPDDPPPPPDPPVVVVVVVVVVLVVVQVLLQQLLVQLVHPDHFPPDPVGRVVSCQQVQSVQSSVCSVVVDHDPPQPNDDPDNVND
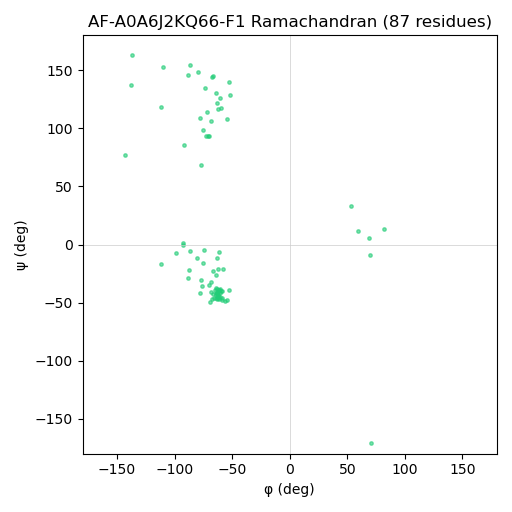
Secondary structure (DSSP, 8-state):
-------PPP-----HHHHHHHHHHHHHHHHHHHHHHHHHTT-S--TT-STTHHHHHTTTSHHHHHHHHHHHSS--TT--SS--SGGG-

Radius of gyration: 22.52 Å; Cα contacts (8 Å, |Δi|>4): 68; chains: 1; bounding box: 31×29×79 Å

Organism: Bombyx mandarina (NCBI:txid7092)

Solvent-accessible surface area (backbone atoms only — not comparable to full-atom values): 5419 Å² total; per-residue (Å²): 140,79,88,81,80,81,74,74,80,77,79,86,67,75,62,68,63,56,58,51,51,51,51,52,50,52,52,48,54,53,29,54,55,42,37,56,21,15,58,71,48,67,46,92,66,66,56,60,73,47,100,68,30,51,70,54,54,36,62,58,42,54,53,50,42,41,28,50,22,28,72,68,74,43,83,64,78,89,64,54,91,72,56,87,49,81,90,48,65

Mean predicted aligned error: 10.31 Å

pLDDT: mean 82.69, 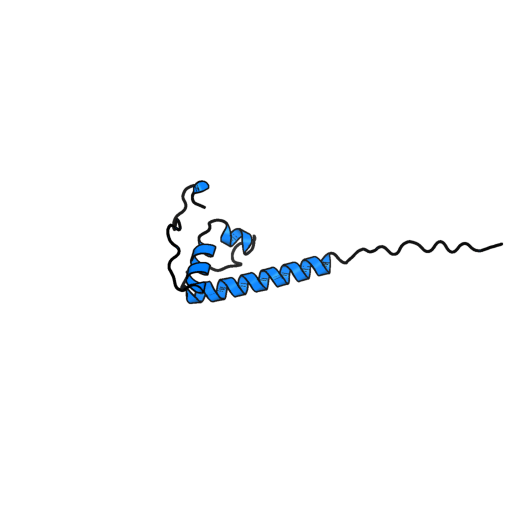std 13.59, range [42.78, 96.94]

Sequence (89 aa):
MIPICIRAPRSIQGSTDDVTRQTRSILQIYTDWANHYLERARSRRRAGTTGGGLARDCADGLLLADVLEGVTGLKVPRAHRKPRNPQQM

Nearest PDB structures (foldseek):
  8iah-assembly1_S  TM=7.165E-01  e=2.069E-01  Sus scrofa

InterPro domains:
  IPR036872 CH domain superfamily [G3DSA:1.10.418.10] (13-89)
  IPR036872 CH domain superfamily [SSF47576] (25-88)